Protein AF-A0AAF0UXY0-F1 (afdb_monomer_lite)

Secondary structure (DSSP, 8-state):
---PPPPHHHHHHHHHHHHHHHHHHHHHHHHHHHHHHHHHHHH--TTHHHHHHHHHHHHT--HHHHHHHTSPPPHHHHHHHHHHHTTS----TTS--HHHHHHTHHHHHHHHHHGGGG---

Organism: Solanum verrucosum (NCBI:txid315347)

pLDDT: mean 75.73, std 11.7, range [38.53, 95.31]

Sequence (121 aa):
MEERRLTEEERERRATSLLEYEELIRNEEISWRQKSRSLWLKEGDRNTNFFHKMANAHKSLTNEEKEMLQGGFEESEVLRCLKLFATNKGPGPDGFTMVFFIKCWEILKQDIMLARQTQKV

Structure (mmCIF, N/CA/C/O backbone):
data_AF-A0AAF0UXY0-F1
#
_entry.id   AF-A0AAF0UXY0-F1
#
loop_
_atom_site.group_PDB
_atom_site.id
_atom_site.type_symbol
_atom_site.label_atom_id
_atom_site.label_alt_id
_atom_site.label_comp_id
_atom_site.label_asym_id
_atom_site.label_entity_id
_atom_site.label_seq_id
_atom_site.pdbx_PDB_ins_code
_atom_site.Cartn_x
_atom_site.Cartn_y
_atom_site.Cartn_z
_atom_site.occupancy
_atom_site.B_iso_or_equiv
_atom_site.auth_seq_id
_atom_site.auth_comp_id
_atom_site.auth_asym_id
_atom_site.auth_atom_id
_atom_site.pdbx_PDB_model_num
ATOM 1 N N . MET A 1 1 ? -27.869 30.519 6.415 1.00 45.47 1 MET A N 1
ATOM 2 C CA . MET A 1 1 ? -27.964 29.245 7.153 1.00 45.47 1 MET A CA 1
ATOM 3 C C . MET A 1 1 ? -27.038 29.376 8.345 1.00 45.47 1 MET A C 1
ATOM 5 O O . MET A 1 1 ? -25.861 29.625 8.134 1.00 45.47 1 MET A O 1
ATOM 9 N N . GLU A 1 2 ? -27.581 29.381 9.560 1.00 49.84 2 GLU A N 1
ATOM 10 C CA . GLU A 1 2 ? -26.814 29.563 10.799 1.00 49.84 2 GLU A CA 1
ATOM 11 C C . GLU A 1 2 ? -25.978 28.312 11.097 1.00 49.84 2 GLU A C 1
ATOM 13 O O . GLU A 1 2 ? -26.518 27.213 11.224 1.00 49.84 2 GLU A O 1
ATOM 18 N N . GLU A 1 3 ? -24.660 28.475 11.220 1.00 58.69 3 GLU A N 1
ATOM 19 C CA . GLU A 1 3 ? -23.780 27.455 11.793 1.00 58.69 3 GLU A CA 1
ATOM 20 C C . GLU A 1 3 ? -24.089 27.322 13.287 1.00 58.69 3 GLU A C 1
ATOM 22 O O . GLU A 1 3 ? -23.582 28.064 14.133 1.00 58.69 3 GLU A O 1
ATOM 27 N N . ARG A 1 4 ? -24.963 26.370 13.625 1.00 79.12 4 ARG A N 1
ATOM 28 C CA . ARG A 1 4 ? -25.226 26.011 15.017 1.00 79.12 4 ARG A CA 1
ATOM 29 C C . ARG A 1 4 ? -23.936 25.465 15.634 1.00 79.12 4 ARG A C 1
ATOM 31 O O . ARG A 1 4 ? -23.423 24.436 15.197 1.00 79.12 4 ARG A O 1
ATOM 38 N N . ARG A 1 5 ? -23.425 26.143 16.667 1.00 72.94 5 ARG A N 1
ATOM 39 C CA . ARG A 1 5 ? -22.281 25.662 17.456 1.00 72.94 5 ARG A CA 1
ATOM 40 C C . ARG A 1 5 ? -22.617 24.301 18.071 1.00 72.94 5 ARG A C 1
ATOM 42 O O . ARG A 1 5 ? -23.680 24.142 18.668 1.00 72.94 5 ARG A O 1
ATOM 49 N N . LEU A 1 6 ? -21.706 23.342 17.904 1.00 75.06 6 LEU A N 1
ATOM 50 C CA . LEU A 1 6 ? -21.814 22.002 18.482 1.00 75.06 6 LEU A CA 1
ATOM 51 C C . LEU A 1 6 ? -21.878 22.099 20.007 1.00 75.06 6 LEU A C 1
ATOM 53 O O . LEU A 1 6 ? -21.091 22.824 20.621 1.00 75.06 6 LEU A O 1
ATOM 57 N N . THR A 1 7 ? -22.810 21.361 20.598 1.00 88.38 7 THR A N 1
ATOM 58 C CA . THR A 1 7 ? -22.895 21.187 22.052 1.00 88.38 7 THR A CA 1
ATOM 59 C C . THR A 1 7 ? -21.693 20.393 22.561 1.00 88.38 7 THR A C 1
ATOM 61 O O . THR A 1 7 ? -21.071 19.655 21.797 1.00 88.38 7 THR A O 1
ATOM 64 N N . GLU A 1 8 ? -21.349 20.535 23.843 1.00 85.06 8 GLU A N 1
ATOM 65 C CA . GLU A 1 8 ? -20.183 19.844 24.414 1.00 85.06 8 GLU A CA 1
ATOM 66 C C . GLU A 1 8 ? -20.293 18.322 24.259 1.00 85.06 8 GLU A C 1
ATOM 68 O O . GLU A 1 8 ? -19.358 17.671 23.810 1.00 85.06 8 GLU A O 1
ATOM 73 N N . GLU A 1 9 ? -21.492 17.781 24.463 1.00 88.81 9 GLU A N 1
ATOM 74 C CA . GLU A 1 9 ? -21.780 16.358 24.292 1.00 88.81 9 GLU A CA 1
ATOM 75 C C . GLU A 1 9 ? -21.592 15.885 22.835 1.00 88.81 9 GLU A C 1
ATOM 77 O O . GLU A 1 9 ? -21.071 14.801 22.580 1.00 88.81 9 GLU A O 1
ATOM 82 N N . GLU A 1 10 ? -21.962 16.704 21.843 1.00 88.38 10 GLU A N 1
ATOM 83 C CA . GLU A 1 10 ? -21.715 16.395 20.427 1.00 88.38 10 GLU A CA 1
ATOM 84 C C . GLU A 1 10 ? -20.221 16.455 20.076 1.00 88.38 10 GLU A C 1
ATOM 86 O O . GLU A 1 10 ? -19.759 15.699 19.216 1.00 88.38 10 GLU A O 1
ATOM 91 N N . ARG A 1 11 ? -19.454 17.337 20.731 1.00 85.88 11 ARG A N 1
ATOM 92 C CA . ARG A 1 11 ? -17.997 17.438 20.551 1.00 85.88 11 ARG A CA 1
ATOM 93 C C . ARG A 1 11 ? -17.289 16.243 21.169 1.00 85.88 11 ARG A C 1
ATOM 95 O O . ARG A 1 11 ? -16.421 15.677 20.511 1.00 85.88 11 ARG A O 1
ATOM 102 N N . GLU A 1 12 ? -17.698 15.831 22.365 1.00 91.06 12 GLU A N 1
ATOM 103 C CA . GLU A 1 12 ? -17.187 14.635 23.034 1.00 91.06 12 GLU A CA 1
ATOM 104 C C . GLU A 1 12 ? -17.488 13.379 22.217 1.00 91.06 12 GLU A C 1
ATOM 106 O O . GLU A 1 12 ? -16.563 12.644 21.886 1.00 91.06 12 GLU A O 1
ATOM 111 N N . ARG A 1 13 ? -18.737 13.184 21.767 1.00 90.06 13 ARG A N 1
ATOM 112 C CA . ARG A 1 13 ? -19.096 12.049 20.895 1.00 90.06 13 ARG A CA 1
ATOM 113 C C . ARG A 1 13 ? -18.257 12.023 19.623 1.00 90.06 13 ARG A C 1
ATOM 115 O O . ARG A 1 13 ? -17.752 10.972 19.241 1.00 90.06 13 ARG A O 1
ATOM 122 N N . ARG A 1 14 ? -18.067 13.179 18.978 1.00 88.81 14 ARG A N 1
ATOM 123 C CA . ARG A 1 14 ? -17.218 13.284 17.786 1.00 88.81 14 ARG A CA 1
ATOM 124 C C . ARG A 1 14 ? -15.759 12.951 18.099 1.00 88.81 14 ARG A C 1
ATOM 126 O O . ARG A 1 14 ? -15.127 12.273 17.296 1.00 88.81 14 ARG A O 1
ATOM 133 N N . ALA A 1 15 ? -15.229 13.415 19.228 1.00 90.69 15 ALA A N 1
ATOM 134 C CA . ALA A 1 15 ? -13.866 13.115 19.653 1.00 90.69 15 ALA A CA 1
ATOM 135 C C . ALA A 1 15 ? -13.678 11.613 19.919 1.00 90.69 15 ALA A C 1
ATOM 137 O O . ALA A 1 15 ? -12.713 11.031 19.431 1.00 90.69 15 ALA A O 1
ATOM 138 N N . THR A 1 16 ? -14.626 10.964 20.600 1.00 93.50 16 THR A N 1
ATOM 139 C CA . THR A 1 16 ? -14.605 9.513 20.830 1.00 93.50 16 THR A CA 1
ATOM 140 C C . THR A 1 16 ? -14.668 8.736 19.519 1.00 93.50 16 THR A C 1
ATOM 142 O O . THR A 1 16 ? -13.824 7.876 19.288 1.00 93.50 16 THR A O 1
ATOM 145 N N . SER A 1 17 ? -15.591 9.081 18.614 1.00 91.62 17 SER A N 1
ATOM 146 C CA . SER A 1 17 ? -15.688 8.415 17.309 1.00 91.62 17 SER A CA 1
ATOM 147 C C . SER A 1 17 ? -14.430 8.589 16.456 1.00 91.62 17 SER A C 1
ATOM 149 O O . SER A 1 17 ? -14.076 7.686 15.703 1.00 91.62 17 SER A O 1
ATOM 151 N N . LEU A 1 18 ? -13.741 9.731 16.557 1.00 91.75 18 LEU A N 1
ATOM 152 C CA . LEU A 1 18 ? -12.465 9.941 15.870 1.00 91.75 18 LEU A CA 1
ATOM 153 C C . LEU A 1 18 ? -11.359 9.044 16.439 1.00 91.75 18 LEU A C 1
ATOM 155 O O . LEU A 1 18 ? -10.625 8.442 15.663 1.00 91.75 18 LEU A O 1
ATOM 159 N N . LEU A 1 19 ? -11.271 8.909 17.765 1.00 92.88 19 LEU A N 1
ATOM 160 C CA . LEU A 1 19 ? -10.291 8.030 18.412 1.00 92.88 19 LEU A CA 1
ATOM 161 C C . LEU A 1 19 ? -10.533 6.555 18.071 1.00 92.88 19 LEU A C 1
ATOM 163 O O . LEU A 1 19 ? -9.594 5.847 17.717 1.00 92.88 19 LEU A O 1
ATOM 167 N N . GLU A 1 20 ? -11.790 6.107 18.109 1.00 95.31 20 GLU A N 1
ATOM 168 C CA . GLU A 1 20 ? -12.167 4.751 17.689 1.00 95.31 20 GLU A CA 1
ATOM 169 C C . GLU A 1 20 ? -11.817 4.507 16.216 1.00 95.31 20 GLU A C 1
ATOM 171 O O . GLU A 1 20 ? -11.287 3.457 15.859 1.00 95.31 20 GLU A O 1
ATOM 176 N N . TYR A 1 21 ? -12.068 5.491 15.349 1.00 86.88 21 TYR A N 1
ATOM 177 C CA . TYR A 1 21 ? -11.722 5.406 13.934 1.00 86.88 21 TYR A CA 1
ATOM 178 C C . TYR A 1 21 ? -10.206 5.298 13.708 1.00 86.88 21 TYR A C 1
ATOM 180 O O . TYR A 1 21 ? -9.757 4.455 12.929 1.00 86.88 21 TYR A O 1
ATOM 188 N N . GLU A 1 22 ? -9.404 6.099 14.411 1.00 87.25 22 GLU A N 1
ATOM 189 C CA . GLU A 1 22 ? -7.940 6.015 14.353 1.00 87.25 22 GLU A CA 1
ATOM 190 C C . GLU A 1 22 ? -7.416 4.663 14.858 1.00 87.25 22 GLU A C 1
ATOM 192 O O . GLU A 1 22 ? -6.490 4.093 14.270 1.00 87.25 22 GLU A O 1
ATOM 197 N N . GLU A 1 23 ? -8.014 4.117 15.919 1.00 90.50 23 GLU A N 1
ATOM 198 C CA . GLU A 1 23 ? -7.671 2.793 16.435 1.00 90.50 23 GLU A CA 1
ATOM 199 C C . GLU A 1 23 ? -8.012 1.686 15.427 1.00 90.50 23 GLU A C 1
ATOM 201 O O . GLU A 1 23 ? -7.192 0.798 15.181 1.00 90.50 23 GLU A O 1
ATOM 206 N N . LEU A 1 24 ? -9.183 1.759 14.787 1.00 87.88 24 LEU A N 1
ATOM 207 C CA . LEU A 1 24 ? -9.598 0.812 13.751 1.00 87.88 24 LEU A CA 1
ATOM 208 C C . LEU A 1 24 ? -8.644 0.825 12.555 1.00 87.88 24 LEU A C 1
ATOM 210 O O . LEU A 1 24 ? -8.214 -0.245 12.120 1.00 87.88 24 LEU A O 1
ATOM 214 N N . ILE A 1 25 ? -8.255 2.010 12.073 1.00 83.31 25 ILE A N 1
ATOM 215 C CA . ILE A 1 25 ? -7.264 2.145 10.996 1.00 83.31 25 ILE A CA 1
ATOM 216 C C . ILE A 1 25 ? -5.936 1.510 11.406 1.00 83.31 25 ILE A C 1
ATOM 218 O O . ILE A 1 25 ? -5.350 0.745 10.639 1.00 83.31 25 ILE A O 1
ATOM 222 N N . ARG A 1 26 ? -5.458 1.790 12.622 1.00 76.50 26 ARG A N 1
ATOM 223 C CA . ARG A 1 26 ? -4.192 1.244 13.128 1.00 76.50 26 ARG A CA 1
ATOM 224 C C . ARG A 1 26 ? -4.237 -0.282 13.226 1.00 76.50 26 ARG A C 1
ATOM 226 O O . ARG A 1 26 ? -3.292 -0.959 12.821 1.00 76.50 26 ARG A O 1
ATOM 233 N N . ASN A 1 27 ? -5.333 -0.833 13.736 1.00 79.31 27 ASN A N 1
ATOM 234 C CA . ASN A 1 27 ? -5.534 -2.276 13.848 1.00 79.31 27 ASN A CA 1
ATOM 235 C C . ASN A 1 27 ? -5.630 -2.944 12.472 1.00 79.31 27 ASN A C 1
ATOM 237 O O . ASN A 1 27 ? -5.066 -4.023 12.263 1.00 79.31 27 ASN A O 1
ATOM 241 N N . GLU A 1 28 ? -6.288 -2.292 11.516 1.00 80.69 28 GLU A N 1
ATOM 242 C CA . GLU A 1 28 ? -6.324 -2.733 10.128 1.00 80.69 28 GLU A CA 1
ATOM 243 C C . GLU A 1 28 ? -4.915 -2.738 9.515 1.00 80.69 28 GLU A C 1
ATOM 245 O O . GLU A 1 28 ? -4.497 -3.758 8.961 1.00 80.69 28 GLU A O 1
ATOM 250 N N . GLU A 1 29 ? -4.136 -1.671 9.691 1.00 77.19 29 GLU A N 1
ATOM 251 C CA . GLU A 1 29 ? -2.751 -1.590 9.221 1.00 77.19 29 GLU A CA 1
ATOM 252 C C . GLU A 1 29 ? -1.875 -2.717 9.804 1.00 77.19 29 GLU A C 1
ATOM 254 O O . GLU A 1 29 ? -1.151 -3.400 9.071 1.00 77.19 29 GLU A O 1
ATOM 259 N N . ILE A 1 30 ? -1.972 -2.967 11.116 1.00 76.31 30 ILE A N 1
ATOM 260 C CA . ILE A 1 30 ? -1.253 -4.053 11.800 1.00 76.31 30 ILE A CA 1
ATOM 261 C C . ILE A 1 30 ? -1.670 -5.418 11.239 1.00 76.31 30 ILE A C 1
ATOM 263 O O . ILE A 1 30 ? -0.810 -6.257 10.948 1.00 76.31 30 ILE A O 1
ATOM 267 N N . SER A 1 31 ? -2.972 -5.642 11.040 1.00 78.88 31 SER A N 1
ATOM 268 C CA . SER A 1 31 ? -3.490 -6.879 10.447 1.00 78.88 31 SER A CA 1
ATOM 269 C C . SER A 1 31 ? -2.923 -7.098 9.046 1.00 78.88 31 SER A C 1
ATOM 271 O O . SER A 1 31 ? -2.469 -8.199 8.714 1.00 78.88 31 SER A O 1
ATOM 273 N N . TRP A 1 32 ? -2.896 -6.044 8.229 1.00 72.56 32 TRP A N 1
ATOM 274 C CA . TRP A 1 32 ? -2.338 -6.097 6.885 1.00 72.56 32 TRP A CA 1
ATOM 275 C C . TRP A 1 32 ? -0.843 -6.395 6.898 1.00 72.56 32 TRP A C 1
ATOM 277 O O . TRP A 1 32 ? -0.432 -7.264 6.135 1.00 72.56 32 TRP A O 1
ATOM 287 N N . ARG A 1 33 ? -0.053 -5.794 7.800 1.00 71.19 33 ARG A N 1
ATOM 288 C CA . ARG A 1 33 ? 1.382 -6.098 7.992 1.00 71.19 33 ARG A CA 1
ATOM 289 C C . ARG A 1 33 ? 1.633 -7.564 8.356 1.00 71.19 33 ARG A C 1
ATOM 291 O O . ARG A 1 33 ? 2.527 -8.200 7.800 1.00 71.19 33 ARG A O 1
ATOM 298 N N . GLN A 1 34 ? 0.837 -8.124 9.264 1.00 72.12 34 GLN A N 1
ATOM 299 C CA . GLN A 1 34 ? 0.969 -9.524 9.683 1.00 72.12 34 GLN A CA 1
ATOM 300 C C . GLN A 1 34 ? 0.609 -10.502 8.554 1.00 72.12 34 GLN A C 1
ATOM 302 O O . GLN A 1 34 ? 1.359 -11.448 8.297 1.00 72.12 34 GLN A O 1
ATOM 307 N N . LYS A 1 35 ? -0.502 -10.257 7.845 1.00 74.94 35 LYS A N 1
ATOM 308 C CA . LYS A 1 35 ? -0.940 -11.063 6.688 1.00 74.94 35 LYS A CA 1
ATOM 309 C C . LYS A 1 35 ? 0.081 -11.020 5.550 1.00 74.94 35 LYS A C 1
ATOM 311 O O . LYS A 1 35 ? 0.436 -12.060 5.008 1.00 74.94 35 LYS A O 1
ATOM 316 N N . SER A 1 36 ? 0.570 -9.821 5.247 1.00 70.81 36 SER A N 1
ATOM 317 C CA . SER A 1 36 ? 1.665 -9.515 4.320 1.00 70.81 36 SER A CA 1
ATOM 318 C C . SER A 1 36 ? 2.905 -10.379 4.617 1.00 70.81 36 SER A C 1
ATOM 320 O O . SER A 1 36 ? 3.292 -11.238 3.820 1.00 70.81 36 SER A O 1
ATOM 322 N N . ARG A 1 37 ? 3.445 -10.296 5.838 1.00 68.69 37 ARG A N 1
ATOM 323 C CA . ARG A 1 37 ? 4.614 -11.086 6.258 1.00 68.69 37 ARG A CA 1
ATOM 324 C C . ARG A 1 37 ? 4.384 -12.601 6.215 1.00 68.69 37 ARG A C 1
ATOM 326 O O . ARG A 1 37 ? 5.274 -13.346 5.807 1.00 68.69 37 ARG A O 1
ATOM 333 N N . SER A 1 38 ? 3.204 -13.068 6.625 1.00 74.69 38 SER A N 1
ATOM 334 C CA . SER A 1 38 ? 2.836 -14.491 6.568 1.00 74.69 38 SER A CA 1
ATOM 335 C C . SER A 1 38 ? 2.786 -15.010 5.129 1.00 74.69 38 SER A C 1
ATOM 337 O O . SER A 1 38 ? 3.282 -16.104 4.848 1.00 74.69 38 SER A O 1
ATOM 339 N N . LEU A 1 39 ? 2.248 -14.207 4.208 1.00 69.06 39 LEU A N 1
ATOM 340 C CA . LEU A 1 39 ? 2.208 -14.533 2.790 1.00 69.06 39 LEU A CA 1
ATOM 341 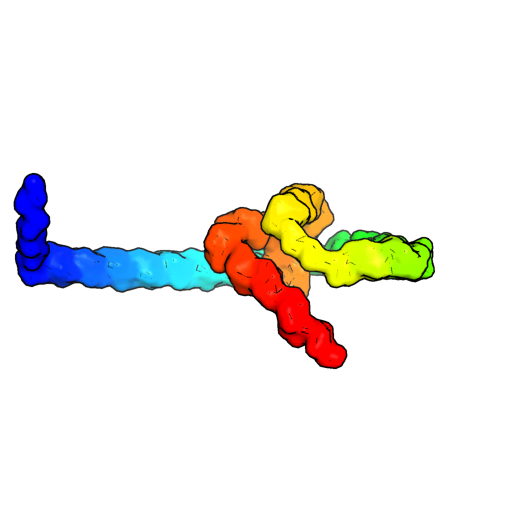C C . LEU A 1 39 ? 3.622 -14.642 2.205 1.00 69.06 39 LEU A C 1
ATOM 343 O O . LEU A 1 39 ? 3.895 -15.594 1.481 1.00 69.06 39 LEU A O 1
ATOM 347 N N . TRP A 1 40 ? 4.543 -13.749 2.574 1.00 67.50 40 TRP A N 1
ATOM 348 C CA . TRP A 1 40 ? 5.936 -13.827 2.120 1.00 67.50 40 TRP A CA 1
ATOM 349 C C . TRP A 1 40 ? 6.670 -15.068 2.590 1.00 67.50 40 TRP A C 1
ATOM 351 O O . TRP A 1 40 ? 7.288 -15.750 1.777 1.00 67.50 40 TRP A O 1
ATOM 361 N N . LEU A 1 41 ? 6.545 -15.417 3.870 1.00 69.44 41 LEU A N 1
ATOM 362 C CA . LEU A 1 41 ? 7.151 -16.640 4.398 1.00 69.44 41 LEU A CA 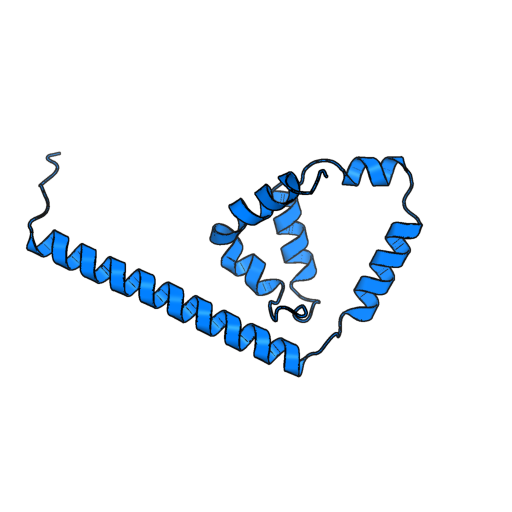1
ATOM 363 C C . LEU A 1 41 ? 6.639 -17.896 3.675 1.00 69.44 41 LEU A C 1
ATOM 365 O O . LEU A 1 41 ? 7.381 -18.863 3.526 1.00 69.44 41 LEU A O 1
ATOM 369 N N . LYS A 1 42 ? 5.379 -17.881 3.218 1.00 71.31 42 LYS A N 1
ATOM 370 C CA . LYS A 1 42 ? 4.757 -18.991 2.488 1.00 71.31 42 LYS A CA 1
ATOM 371 C C . LYS A 1 42 ? 5.140 -19.027 1.008 1.00 71.31 42 LYS A C 1
ATOM 373 O O . LYS A 1 42 ? 5.296 -20.111 0.448 1.00 71.31 42 LYS A O 1
ATOM 378 N N . GLU A 1 43 ? 5.209 -17.874 0.350 1.00 69.19 43 GLU A N 1
ATOM 379 C CA . GLU A 1 43 ? 5.446 -17.809 -1.094 1.00 69.19 43 GLU A CA 1
ATOM 380 C C . GLU A 1 43 ? 6.928 -17.757 -1.463 1.00 69.19 43 GLU A C 1
ATOM 382 O O . GLU A 1 43 ? 7.281 -18.263 -2.527 1.00 69.19 43 GLU A O 1
ATOM 387 N N . GLY A 1 44 ? 7.786 -17.228 -0.588 1.00 65.75 44 GLY A N 1
ATOM 388 C CA . GLY A 1 44 ? 9.210 -17.031 -0.850 1.00 65.75 44 GLY A CA 1
ATOM 389 C C . GLY A 1 44 ? 9.477 -16.116 -2.051 1.00 65.75 44 GLY A C 1
ATOM 390 O O . GLY A 1 44 ? 8.574 -15.476 -2.594 1.00 65.75 44 GLY A O 1
ATOM 391 N N . ASP A 1 45 ? 10.733 -16.061 -2.505 1.00 61.72 45 ASP A N 1
ATOM 392 C CA . ASP A 1 45 ? 11.093 -15.316 -3.716 1.00 61.72 45 ASP A CA 1
ATOM 393 C C . ASP A 1 45 ? 10.750 -16.111 -4.990 1.00 61.72 45 ASP A C 1
ATOM 395 O O . ASP A 1 45 ? 11.606 -16.693 -5.659 1.00 61.72 45 ASP A O 1
ATOM 399 N N . ARG A 1 46 ? 9.465 -16.113 -5.360 1.00 61.34 46 ARG A N 1
ATOM 400 C CA . ARG A 1 46 ? 9.008 -16.571 -6.688 1.00 61.34 46 ARG A CA 1
ATOM 401 C C . ARG A 1 46 ? 9.415 -15.617 -7.822 1.00 61.34 46 ARG A C 1
ATOM 403 O O . ARG A 1 46 ? 9.119 -15.899 -8.981 1.00 61.34 46 ARG A O 1
ATOM 410 N N . ASN A 1 47 ? 10.067 -14.492 -7.518 1.00 59.34 47 ASN A N 1
ATOM 411 C CA . ASN A 1 47 ? 10.267 -13.369 -8.429 1.00 59.34 47 ASN A CA 1
ATOM 412 C C . ASN A 1 47 ? 11.710 -13.240 -8.958 1.00 59.34 47 ASN A C 1
ATOM 414 O O . ASN A 1 47 ? 12.000 -12.310 -9.716 1.00 59.34 47 ASN A O 1
ATOM 418 N N . THR A 1 48 ? 12.604 -14.184 -8.641 1.00 62.66 48 THR A N 1
ATOM 419 C CA . THR A 1 48 ? 13.987 -14.226 -9.163 1.00 62.66 48 THR A CA 1
ATOM 420 C C . THR A 1 48 ? 14.044 -14.008 -10.677 1.00 62.66 48 THR A C 1
ATOM 422 O O . THR A 1 48 ? 14.794 -13.161 -11.155 1.00 62.66 48 THR A O 1
ATOM 425 N N . ASN A 1 49 ? 13.186 -14.676 -11.456 1.00 63.53 49 ASN A N 1
ATOM 426 C CA . ASN A 1 49 ? 13.166 -14.552 -12.919 1.00 63.53 49 ASN A CA 1
ATOM 427 C C . ASN A 1 49 ? 12.864 -13.117 -13.405 1.00 63.53 49 ASN A C 1
ATOM 429 O O . ASN A 1 49 ? 13.475 -12.646 -14.364 1.00 63.53 49 ASN A O 1
ATOM 433 N N . PHE A 1 50 ? 11.972 -12.389 -12.726 1.00 65.12 50 PHE A N 1
ATOM 434 C CA . PHE A 1 50 ? 11.674 -10.988 -13.038 1.00 65.12 50 PHE A CA 1
ATOM 435 C C . PHE A 1 50 ? 12.882 -10.089 -12.764 1.00 65.12 50 PHE A C 1
ATOM 437 O O . PHE A 1 50 ? 13.265 -9.305 -13.631 1.00 65.12 50 PHE A O 1
ATOM 444 N N . PHE A 1 51 ? 13.511 -10.221 -11.592 1.00 65.31 51 PHE A N 1
ATOM 445 C CA . PHE A 1 51 ? 14.682 -9.415 -11.242 1.00 65.31 51 PHE A CA 1
ATOM 446 C C . PHE A 1 51 ? 15.881 -9.738 -12.137 1.00 65.31 51 PHE A C 1
ATOM 448 O O . PHE A 1 51 ? 16.581 -8.824 -12.567 1.00 65.31 51 PHE A O 1
ATOM 455 N N . HIS A 1 52 ? 16.066 -11.006 -12.511 1.00 70.75 52 HIS A N 1
ATOM 456 C CA . HIS A 1 52 ? 17.067 -11.407 -13.496 1.00 70.75 52 HIS A CA 1
ATOM 457 C C . HIS A 1 52 ? 16.798 -10.787 -14.875 1.00 70.75 52 HIS A C 1
ATOM 459 O O . HIS A 1 52 ? 17.717 -10.248 -15.490 1.00 70.75 52 HIS A O 1
ATOM 465 N N . LYS A 1 53 ? 15.546 -10.793 -15.354 1.00 72.88 53 LYS A N 1
ATOM 466 C CA . LYS A 1 53 ? 15.166 -10.144 -16.622 1.00 72.88 53 LYS A CA 1
ATOM 467 C C . LYS A 1 53 ? 15.365 -8.632 -16.582 1.00 72.88 53 LYS A C 1
ATOM 469 O O . LYS A 1 53 ? 15.922 -8.075 -17.521 1.00 72.88 53 LYS A O 1
ATOM 474 N N . MET A 1 54 ? 14.964 -7.981 -15.494 1.00 73.31 54 MET A N 1
ATOM 475 C CA . MET A 1 54 ? 15.103 -6.536 -15.319 1.00 73.31 54 MET A CA 1
ATOM 476 C C . MET A 1 54 ? 16.575 -6.112 -15.232 1.00 73.31 54 MET A C 1
ATOM 478 O O . MET A 1 54 ? 16.979 -5.167 -15.904 1.00 73.31 54 MET A O 1
ATOM 482 N N . ALA A 1 55 ? 17.405 -6.851 -14.488 1.00 73.00 55 ALA A N 1
ATOM 483 C CA . ALA A 1 55 ? 18.847 -6.613 -14.423 1.00 73.00 55 ALA A CA 1
ATOM 484 C C . ALA A 1 55 ? 19.536 -6.809 -15.784 1.00 73.00 55 ALA A C 1
ATOM 486 O O . ALA A 1 55 ? 20.462 -6.070 -16.112 1.00 73.00 55 ALA A O 1
ATOM 487 N N . ASN A 1 56 ? 19.086 -7.776 -16.590 1.00 77.12 56 ASN A N 1
ATOM 488 C CA . ASN A 1 56 ? 19.603 -7.980 -17.944 1.00 77.12 56 ASN A CA 1
ATOM 489 C C . ASN A 1 56 ? 19.150 -6.876 -18.911 1.00 77.12 56 ASN A C 1
ATOM 491 O O . ASN A 1 56 ? 19.976 -6.382 -19.670 1.00 77.12 56 ASN A O 1
ATOM 495 N N . ALA A 1 57 ? 17.891 -6.435 -18.837 1.00 76.25 57 ALA A N 1
ATOM 496 C CA . ALA A 1 57 ? 17.385 -5.314 -19.630 1.00 76.25 57 ALA A CA 1
ATOM 497 C C . ALA A 1 57 ? 18.127 -4.008 -19.306 1.00 76.25 57 ALA A C 1
ATOM 499 O O . ALA A 1 57 ? 18.507 -3.272 -20.208 1.00 76.25 57 ALA A O 1
ATOM 500 N N . HIS A 1 58 ? 18.425 -3.755 -18.029 1.00 72.19 58 HIS A N 1
ATOM 501 C CA . HIS A 1 58 ? 19.173 -2.568 -17.611 1.00 72.19 58 HIS A CA 1
ATOM 502 C C . HIS A 1 58 ? 20.605 -2.525 -18.180 1.00 72.19 58 HIS A C 1
ATOM 504 O O . HIS A 1 58 ? 21.142 -1.450 -18.441 1.00 72.19 58 HIS A O 1
ATOM 510 N N . LYS A 1 59 ? 21.226 -3.691 -18.419 1.00 76.25 59 LYS A N 1
ATOM 511 C CA . LYS A 1 59 ? 22.553 -3.788 -19.052 1.00 76.25 59 LYS A CA 1
ATOM 512 C C . LYS A 1 59 ? 22.536 -3.439 -20.542 1.00 76.25 59 LYS A C 1
ATOM 514 O O . LYS A 1 59 ? 23.584 -3.074 -21.064 1.00 76.25 59 LYS A O 1
ATOM 519 N N . SER A 1 60 ? 21.388 -3.551 -21.209 1.00 80.81 60 SER A N 1
ATOM 520 C CA . SER A 1 60 ? 21.239 -3.274 -22.643 1.00 80.81 60 SER A CA 1
ATOM 521 C C . SER A 1 60 ? 20.683 -1.884 -22.962 1.00 80.81 60 SER A C 1
ATOM 523 O O . SER A 1 60 ? 20.536 -1.577 -24.139 1.00 80.81 60 SER A O 1
ATOM 525 N N . LEU A 1 61 ? 20.374 -1.056 -21.955 1.00 82.94 61 LEU A N 1
ATOM 526 C CA . LEU A 1 61 ? 19.841 0.291 -22.181 1.00 82.94 61 LEU A CA 1
ATOM 527 C C . LEU A 1 61 ? 20.899 1.228 -22.775 1.00 82.94 61 LEU A C 1
ATOM 529 O O . LEU A 1 61 ? 22.039 1.288 -22.289 1.00 82.94 61 LEU A O 1
ATOM 533 N N . THR A 1 62 ? 20.490 2.005 -23.774 1.00 86.75 62 THR A N 1
ATOM 534 C CA . THR A 1 62 ? 21.283 3.099 -24.341 1.00 86.75 62 THR A CA 1
ATOM 535 C C . THR A 1 62 ? 21.428 4.249 -23.339 1.00 86.75 62 THR A C 1
ATOM 537 O O . THR A 1 62 ? 20.756 4.302 -22.306 1.00 86.75 62 THR A O 1
ATOM 540 N N . ASN A 1 63 ? 22.337 5.187 -23.612 1.00 83.38 63 ASN A N 1
ATOM 541 C CA . ASN A 1 63 ? 22.511 6.357 -22.746 1.00 83.38 63 ASN A CA 1
ATOM 542 C C . ASN A 1 63 ? 21.284 7.283 -22.774 1.00 83.38 63 ASN A C 1
ATOM 544 O O . ASN A 1 63 ? 20.894 7.782 -21.725 1.00 83.38 63 ASN A O 1
ATOM 548 N N . GLU A 1 64 ? 20.630 7.430 -23.927 1.00 83.81 64 GLU A N 1
ATOM 549 C CA . GLU A 1 64 ? 19.390 8.206 -24.066 1.00 83.81 64 GLU A CA 1
ATOM 550 C C . GLU A 1 64 ? 18.238 7.568 -23.277 1.00 83.81 64 GLU A C 1
ATOM 552 O O . GLU A 1 64 ? 17.528 8.255 -22.548 1.00 83.81 64 GLU A O 1
ATOM 557 N N . GLU A 1 65 ? 18.090 6.239 -23.323 1.00 81.12 65 GLU A N 1
ATOM 558 C CA . GLU A 1 65 ? 17.086 5.529 -22.517 1.00 81.12 65 GLU A CA 1
ATOM 559 C C . GLU A 1 65 ? 17.353 5.685 -21.014 1.00 81.12 65 GLU A C 1
ATOM 561 O O . GLU A 1 65 ? 16.423 5.865 -20.226 1.00 81.12 65 GLU A O 1
ATOM 566 N N . LYS A 1 66 ? 18.626 5.665 -20.600 1.00 80.62 66 LYS A N 1
ATOM 567 C CA . LYS A 1 66 ? 19.009 5.926 -19.205 1.00 80.62 66 LYS A CA 1
ATOM 568 C C . LYS A 1 66 ? 18.681 7.355 -18.782 1.00 80.62 66 LYS A C 1
ATOM 570 O O . LYS A 1 66 ? 18.240 7.540 -17.652 1.00 80.62 66 LYS A O 1
ATOM 575 N N . GLU A 1 67 ? 18.871 8.346 -19.650 1.00 81.62 67 GLU A N 1
ATOM 576 C CA . GLU A 1 67 ? 18.495 9.739 -19.377 1.00 81.62 67 GLU A CA 1
ATOM 577 C C . GLU A 1 67 ? 16.975 9.920 -19.299 1.00 81.62 67 GLU A C 1
ATOM 579 O O . GLU A 1 67 ? 16.487 10.594 -18.393 1.00 81.62 67 GLU A O 1
ATOM 584 N N . MET A 1 68 ? 16.202 9.253 -20.160 1.00 77.94 68 MET A N 1
ATOM 585 C CA . MET A 1 68 ? 14.736 9.281 -20.081 1.00 77.94 68 MET A CA 1
ATOM 586 C C . MET A 1 68 ? 14.219 8.710 -18.755 1.00 77.94 68 MET A C 1
ATOM 588 O O . MET A 1 68 ? 13.292 9.260 -18.161 1.00 77.94 68 MET A O 1
ATOM 592 N N . LEU A 1 69 ? 14.861 7.660 -18.234 1.00 75.31 69 LEU A N 1
ATOM 593 C CA . LEU A 1 69 ? 14.540 7.089 -16.921 1.00 75.31 69 LEU A CA 1
ATOM 594 C C . LEU A 1 69 ? 14.909 8.025 -15.749 1.00 75.31 69 LEU A C 1
ATOM 596 O O . LEU A 1 69 ? 14.396 7.859 -14.639 1.00 75.31 69 LEU A O 1
ATOM 600 N N . GLN A 1 70 ? 15.756 9.039 -15.972 1.00 72.81 70 GLN A N 1
ATOM 601 C CA . GLN A 1 70 ? 16.114 10.048 -14.965 1.00 72.81 70 GLN A CA 1
ATOM 602 C C . GLN A 1 70 ? 15.082 11.181 -14.812 1.00 72.81 70 GLN A C 1
ATOM 604 O O . GLN A 1 70 ? 15.152 11.910 -13.817 1.00 72.81 70 GLN A O 1
ATOM 609 N N . GLY A 1 71 ? 14.086 11.289 -15.699 1.00 72.56 71 GLY A N 1
ATOM 610 C CA . GLY A 1 71 ? 12.963 12.230 -15.567 1.00 72.56 71 GLY A CA 1
ATOM 611 C C . GLY A 1 71 ? 11.971 11.825 -14.472 1.00 72.56 71 GLY A C 1
ATOM 612 O O . GLY A 1 71 ? 11.839 10.641 -14.191 1.00 72.56 71 GLY A O 1
ATOM 613 N N . GLY A 1 72 ? 11.302 12.787 -13.823 1.00 73.06 72 GLY A N 1
ATOM 614 C CA . GLY A 1 72 ? 10.349 12.527 -12.731 1.00 73.06 72 GLY A CA 1
ATOM 615 C C . GLY A 1 72 ? 9.200 11.597 -13.137 1.00 73.06 72 GLY A C 1
ATOM 616 O O . GLY A 1 72 ? 8.817 11.565 -14.300 1.00 73.06 72 GLY A O 1
ATOM 617 N N . PHE A 1 73 ? 8.662 10.839 -12.180 1.00 79.38 73 PHE A N 1
ATOM 618 C CA . PHE A 1 73 ? 7.518 9.964 -12.442 1.00 79.38 73 PHE A CA 1
ATOM 619 C C . PHE A 1 73 ? 6.212 10.749 -12.360 1.00 79.38 73 PHE A C 1
ATOM 621 O O . PHE A 1 73 ? 6.051 11.595 -11.478 1.00 79.38 73 PHE A O 1
ATOM 628 N N . GLU A 1 74 ? 5.260 10.421 -13.227 1.00 86.62 74 GLU A N 1
ATOM 629 C CA . GLU A 1 74 ? 3.879 10.877 -13.084 1.00 86.62 74 GLU A CA 1
ATOM 630 C C . GLU A 1 74 ? 3.069 9.911 -12.215 1.00 86.62 74 GLU A C 1
ATOM 632 O O . GLU A 1 74 ? 3.262 8.695 -12.261 1.00 86.62 74 GLU A O 1
ATOM 637 N N . GLU A 1 75 ? 2.088 10.428 -11.470 1.00 87.12 75 GLU A N 1
ATOM 638 C CA . GLU A 1 75 ? 1.198 9.594 -10.646 1.00 87.12 75 GLU A CA 1
ATOM 639 C C . GLU A 1 75 ? 0.525 8.489 -11.486 1.00 87.12 75 GLU A C 1
ATOM 641 O O . GLU A 1 75 ? 0.434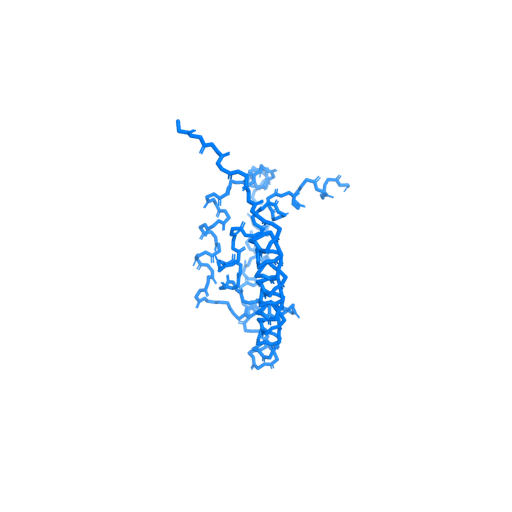 7.327 -11.079 1.00 87.12 75 GLU A O 1
ATOM 646 N N . SER A 1 76 ? 0.111 8.849 -12.706 1.00 86.62 76 SER A N 1
ATOM 647 C CA . SER A 1 76 ? -0.531 7.951 -13.668 1.00 86.62 76 SER A CA 1
ATOM 648 C C . SER A 1 76 ? 0.381 6.790 -14.090 1.00 86.62 76 SER A C 1
ATOM 650 O O . SER A 1 76 ? -0.077 5.657 -14.267 1.00 86.62 76 SER A O 1
ATOM 652 N N . GLU A 1 77 ? 1.681 7.058 -14.211 1.00 86.44 77 GLU A N 1
ATOM 653 C CA . GLU A 1 77 ? 2.702 6.092 -14.586 1.00 86.44 77 GLU A CA 1
ATOM 654 C C . GLU A 1 77 ? 2.928 5.086 -13.462 1.00 86.44 77 GLU A C 1
ATOM 656 O O . GLU A 1 77 ? 2.875 3.875 -13.698 1.00 86.44 77 GLU A O 1
ATOM 661 N N . VAL A 1 78 ? 3.086 5.577 -12.230 1.00 86.50 78 VAL A N 1
ATOM 662 C CA . VAL A 1 78 ? 3.284 4.726 -11.053 1.00 86.50 78 VAL A CA 1
ATOM 663 C C . VAL A 1 78 ? 2.070 3.825 -10.837 1.00 86.50 78 VAL A C 1
ATOM 665 O O . VAL A 1 78 ? 2.218 2.611 -10.675 1.00 86.50 78 VAL A O 1
ATOM 668 N N . LEU A 1 79 ? 0.858 4.378 -10.923 1.00 86.69 79 LEU A N 1
ATOM 669 C CA . LEU A 1 79 ? -0.369 3.608 -10.736 1.00 86.69 79 LEU A CA 1
ATOM 670 C C . LEU A 1 79 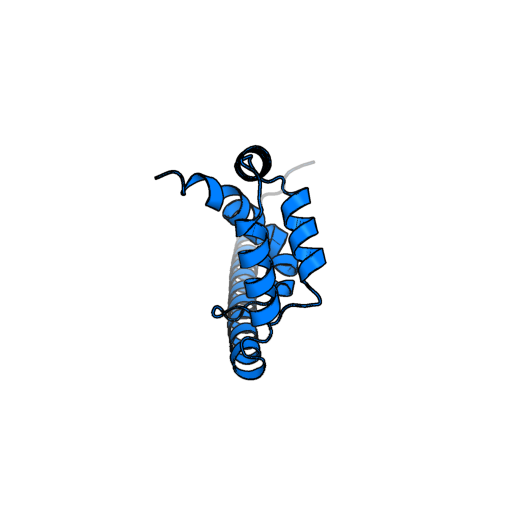? -0.556 2.538 -11.824 1.00 86.69 79 LEU A C 1
ATOM 672 O O . LEU A 1 79 ? -0.996 1.420 -11.534 1.00 86.69 79 LEU A O 1
ATOM 676 N N . ARG A 1 80 ? -0.208 2.850 -13.077 1.00 85.56 80 ARG A N 1
ATOM 677 C CA . ARG A 1 80 ? -0.226 1.886 -14.186 1.00 85.56 80 ARG A CA 1
ATOM 678 C C . ARG A 1 80 ? 0.766 0.750 -13.945 1.00 85.56 80 ARG A C 1
ATOM 680 O O . ARG A 1 80 ? 0.391 -0.412 -14.103 1.00 85.56 80 ARG A O 1
ATOM 687 N N . CYS A 1 81 ? 1.984 1.063 -13.511 1.00 83.25 81 CYS A N 1
ATOM 688 C CA . CYS A 1 81 ? 2.990 0.067 -13.151 1.00 83.25 81 CYS A CA 1
ATOM 689 C C . CYS A 1 81 ? 2.506 -0.838 -12.011 1.00 83.25 81 CYS A C 1
ATOM 691 O O . CYS A 1 81 ? 2.549 -2.062 -12.143 1.00 83.25 81 CYS A O 1
ATOM 693 N N . LEU A 1 82 ? 1.969 -0.266 -10.929 1.00 83.56 82 LEU A N 1
ATOM 694 C CA . LEU A 1 82 ? 1.425 -1.036 -9.806 1.00 83.56 82 LEU A CA 1
ATOM 695 C C . LEU A 1 82 ? 0.356 -2.033 -10.267 1.00 83.56 82 LEU A C 1
ATOM 697 O O . LEU A 1 82 ? 0.445 -3.219 -9.950 1.00 83.56 82 LEU A O 1
ATOM 701 N N . LYS A 1 83 ? -0.612 -1.582 -11.074 1.0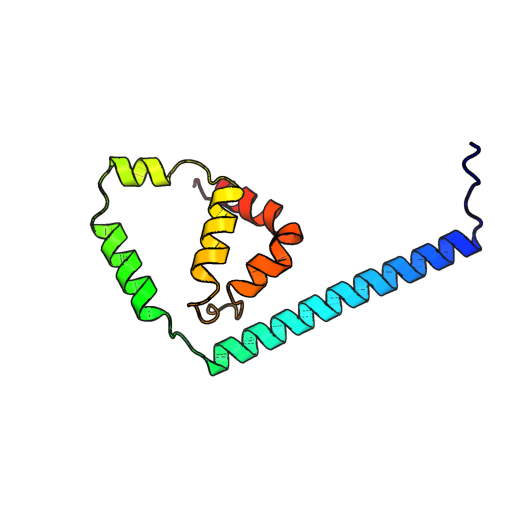0 82.38 83 LYS A N 1
ATOM 702 C CA . LYS A 1 83 ? -1.687 -2.434 -11.608 1.00 82.38 83 LYS A CA 1
ATOM 703 C C . LYS A 1 83 ? -1.167 -3.532 -12.536 1.00 82.38 83 LYS A C 1
ATOM 705 O O . LYS A 1 83 ? -1.630 -4.665 -12.440 1.00 82.38 83 LYS A O 1
ATOM 710 N N . LEU A 1 84 ? -0.196 -3.219 -13.395 1.00 80.38 84 LEU A N 1
ATOM 711 C CA . LEU A 1 84 ? 0.403 -4.182 -14.324 1.00 80.38 84 LEU A CA 1
ATOM 712 C C . LEU A 1 84 ? 1.141 -5.312 -13.589 1.00 80.38 84 LEU A C 1
ATOM 714 O O . LEU A 1 84 ? 1.124 -6.458 -14.032 1.00 80.38 84 LEU A O 1
ATOM 718 N N . PHE A 1 85 ? 1.770 -5.002 -12.454 1.00 70.62 85 PHE A N 1
ATOM 719 C CA . PHE A 1 85 ? 2.544 -5.966 -11.671 1.00 70.62 85 PHE A CA 1
ATOM 720 C C . PHE A 1 85 ? 1.763 -6.627 -10.525 1.00 70.62 85 PHE A C 1
ATOM 722 O O . PHE A 1 85 ? 2.292 -7.540 -9.889 1.00 70.62 85 PHE A O 1
ATOM 729 N N . ALA A 1 86 ? 0.516 -6.212 -10.280 1.00 69.12 86 ALA A N 1
ATOM 730 C CA . ALA A 1 86 ? -0.335 -6.688 -9.187 1.00 69.12 86 ALA A CA 1
ATOM 731 C C . ALA A 1 86 ? -0.606 -8.197 -9.208 1.00 69.12 86 ALA A C 1
ATOM 733 O O . ALA A 1 86 ? -0.757 -8.815 -8.159 1.00 69.12 86 ALA A O 1
ATOM 734 N N . THR A 1 87 ? -0.698 -8.779 -10.403 1.00 62.62 87 THR A N 1
ATOM 735 C CA . THR A 1 87 ? -1.198 -10.144 -10.619 1.00 62.62 87 THR A CA 1
ATOM 736 C C . THR A 1 87 ? -0.104 -11.199 -10.701 1.00 62.62 87 THR A C 1
ATOM 738 O O . THR A 1 87 ? -0.412 -12.386 -10.687 1.00 62.62 87 THR A O 1
ATOM 741 N N . ASN A 1 88 ? 1.163 -10.790 -10.794 1.00 58.25 88 ASN A N 1
ATOM 742 C CA . ASN A 1 88 ? 2.257 -11.690 -11.162 1.00 58.25 88 ASN A CA 1
ATOM 743 C C . ASN A 1 88 ? 3.443 -11.644 -10.187 1.00 58.25 88 ASN A C 1
ATOM 745 O O . ASN A 1 88 ? 4.533 -12.106 -10.517 1.00 58.25 88 ASN A O 1
ATOM 749 N N . LYS A 1 89 ? 3.261 -11.037 -9.006 1.00 65.75 89 LYS A N 1
ATOM 750 C CA . LYS A 1 89 ? 4.331 -10.853 -8.021 1.00 65.75 89 LYS A CA 1
ATOM 751 C C . LYS A 1 89 ? 3.894 -11.305 -6.635 1.00 65.75 89 LYS A C 1
ATOM 753 O O . LYS A 1 89 ? 2.953 -10.757 -6.063 1.00 65.75 89 LYS A O 1
ATOM 758 N N . GLY A 1 90 ? 4.627 -12.281 -6.104 1.00 63.34 90 GLY A N 1
ATOM 759 C CA . GLY A 1 90 ? 4.645 -12.555 -4.673 1.00 63.34 90 GLY A CA 1
ATOM 760 C C . GLY A 1 90 ? 5.190 -11.345 -3.899 1.00 63.34 90 GLY A C 1
ATOM 761 O O . GLY A 1 90 ? 5.784 -10.441 -4.497 1.00 63.34 90 GLY A O 1
ATOM 762 N N . PRO A 1 91 ? 4.958 -11.286 -2.584 1.00 66.94 91 PRO A N 1
ATOM 763 C CA . PRO A 1 91 ? 5.418 -10.177 -1.751 1.00 66.94 91 PRO A CA 1
ATOM 764 C C . PRO A 1 91 ? 6.949 -10.033 -1.729 1.00 66.94 91 PRO A C 1
ATOM 766 O O . PRO A 1 91 ? 7.675 -11.007 -1.929 1.00 66.94 91 PRO A O 1
ATOM 769 N N . GLY A 1 92 ? 7.443 -8.815 -1.492 1.00 65.81 92 GLY A N 1
ATOM 770 C CA . GLY A 1 92 ? 8.872 -8.566 -1.273 1.00 65.81 92 GLY A CA 1
ATOM 771 C C . GLY A 1 92 ? 9.342 -9.057 0.107 1.00 65.81 92 GLY A C 1
ATOM 772 O O . GLY A 1 92 ? 8.520 -9.498 0.907 1.00 65.81 92 GLY A O 1
ATOM 773 N N . PRO A 1 93 ? 10.647 -8.957 0.438 1.00 63.44 93 PRO A N 1
ATOM 774 C CA . PRO A 1 93 ? 11.176 -9.273 1.777 1.00 63.44 93 PRO A CA 1
ATOM 775 C C . PRO A 1 93 ? 10.500 -8.508 2.929 1.00 63.44 93 PRO A C 1
ATOM 777 O O . PRO A 1 93 ? 10.570 -8.924 4.083 1.00 63.44 93 PRO A O 1
ATOM 780 N N . ASP A 1 94 ? 9.840 -7.394 2.607 1.00 66.31 94 ASP A N 1
ATOM 781 C CA . ASP A 1 94 ? 9.013 -6.572 3.494 1.00 66.31 94 ASP A CA 1
ATOM 782 C C . ASP A 1 94 ? 7.629 -7.180 3.798 1.00 66.31 94 ASP A C 1
ATOM 784 O O . ASP A 1 94 ? 6.923 -6.706 4.687 1.00 66.31 94 ASP A O 1
ATOM 788 N N . GLY A 1 95 ? 7.246 -8.242 3.090 1.00 67.00 95 GLY A N 1
ATOM 789 C CA . GLY A 1 95 ? 5.959 -8.911 3.200 1.00 67.00 95 GLY A CA 1
ATOM 790 C C . GLY A 1 95 ? 4.884 -8.370 2.263 1.00 67.00 95 GLY A C 1
ATOM 791 O O . GLY A 1 95 ? 3.872 -9.041 2.043 1.00 67.00 95 GLY A O 1
ATOM 792 N N . PHE A 1 96 ? 5.036 -7.162 1.720 1.00 72.12 96 PHE A N 1
ATOM 793 C CA . PHE A 1 96 ? 3.921 -6.488 1.068 1.00 72.12 96 PHE A CA 1
ATOM 794 C C . PHE A 1 96 ? 3.795 -6.925 -0.389 1.00 72.12 96 PHE A C 1
ATOM 796 O O . PHE A 1 96 ? 4.754 -6.933 -1.159 1.00 72.12 96 PHE A O 1
ATOM 803 N N . THR A 1 97 ? 2.578 -7.288 -0.792 1.00 74.00 97 THR A N 1
ATOM 804 C CA . THR A 1 97 ? 2.266 -7.536 -2.203 1.00 74.00 97 THR A CA 1
ATOM 805 C C . THR A 1 97 ? 1.999 -6.222 -2.919 1.00 74.00 97 THR A C 1
ATOM 807 O O . THR A 1 97 ? 1.581 -5.238 -2.313 1.00 74.00 97 THR A O 1
ATOM 810 N N . MET A 1 98 ? 2.131 -6.215 -4.245 1.00 77.38 98 MET A N 1
ATOM 811 C CA . MET A 1 98 ? 1.742 -5.058 -5.064 1.00 77.38 98 MET A CA 1
ATOM 812 C C . MET A 1 98 ? 0.275 -4.637 -4.846 1.00 77.38 98 MET A C 1
ATOM 814 O O . MET A 1 98 ? -0.067 -3.467 -4.998 1.00 77.38 98 MET A O 1
ATOM 818 N N . VAL A 1 99 ? -0.588 -5.567 -4.419 1.00 78.62 99 VAL A N 1
ATOM 819 C CA . VAL A 1 99 ? -1.991 -5.290 -4.076 1.00 78.62 99 VAL A CA 1
ATOM 820 C C . VAL A 1 99 ? -2.120 -4.346 -2.875 1.00 78.62 99 VAL A C 1
ATOM 822 O O . VAL A 1 99 ? -3.032 -3.521 -2.864 1.00 78.62 99 VAL A O 1
ATOM 825 N N . PHE A 1 100 ? -1.203 -4.411 -1.903 1.00 79.88 100 PHE A N 1
ATOM 826 C CA . PHE A 1 100 ? -1.170 -3.475 -0.773 1.00 79.88 100 PHE A CA 1
ATOM 827 C C . PHE A 1 100 ? -0.984 -2.035 -1.258 1.00 79.88 100 PHE A C 1
ATOM 829 O O . PHE A 1 100 ? -1.786 -1.167 -0.933 1.00 79.88 100 PHE A O 1
ATOM 836 N N . PHE A 1 101 ? 0.008 -1.797 -2.116 1.00 81.12 101 PHE A N 1
ATOM 837 C CA . PHE A 1 101 ? 0.298 -0.464 -2.649 1.00 81.12 101 PHE A CA 1
ATOM 838 C C . PHE A 1 101 ? -0.839 0.095 -3.514 1.00 81.12 101 PHE A C 1
ATOM 840 O O . PHE A 1 101 ? -1.058 1.300 -3.529 1.00 81.12 101 PHE A O 1
ATOM 847 N N . ILE A 1 102 ? -1.607 -0.769 -4.187 1.00 83.44 102 ILE A N 1
ATOM 848 C CA . ILE A 1 102 ? -2.820 -0.360 -4.914 1.00 83.44 102 ILE A CA 1
ATOM 849 C C . ILE A 1 102 ? -3.936 0.030 -3.945 1.00 83.44 102 ILE A C 1
ATOM 851 O O . ILE A 1 102 ? -4.605 1.039 -4.152 1.00 83.44 102 ILE A O 1
ATOM 855 N N . LYS A 1 103 ? -4.162 -0.772 -2.898 1.00 82.69 103 LYS A N 1
ATOM 856 C CA . LYS A 1 103 ? -5.217 -0.521 -1.906 1.00 82.69 103 LYS A CA 1
ATOM 857 C C . LYS A 1 103 ? -4.941 0.725 -1.074 1.00 82.69 103 LYS A C 1
ATOM 859 O O . LYS A 1 103 ? -5.864 1.483 -0.803 1.00 82.69 103 LYS A O 1
ATOM 864 N N . CYS A 1 104 ? -3.683 0.946 -0.718 1.00 83.06 104 CYS A N 1
ATOM 865 C CA . CYS A 1 104 ? -3.243 2.061 0.109 1.00 83.06 104 CYS A CA 1
ATOM 866 C C . CYS A 1 104 ? -2.725 3.250 -0.716 1.00 83.06 104 CYS A C 1
ATOM 868 O O . CYS A 1 104 ? -2.108 4.144 -0.142 1.00 83.06 104 CYS A O 1
ATOM 870 N N . TRP A 1 105 ? -2.965 3.289 -2.036 1.00 86.19 105 TRP A N 1
ATOM 871 C CA . TRP A 1 105 ? -2.431 4.333 -2.920 1.00 86.19 105 TRP A CA 1
ATOM 872 C C . TRP A 1 105 ? -2.772 5.742 -2.436 1.00 86.19 105 TRP A C 1
ATOM 874 O O . TRP A 1 105 ? -1.885 6.572 -2.317 1.00 86.19 105 TRP A O 1
ATOM 884 N N . GLU A 1 106 ? -4.027 5.999 -2.065 1.00 83.38 106 GLU A N 1
ATOM 885 C CA . GLU A 1 106 ? -4.461 7.328 -1.607 1.00 83.38 106 GLU A CA 1
ATOM 886 C C . GLU A 1 106 ? -3.723 7.821 -0.356 1.00 83.38 106 GLU A C 1
ATOM 888 O O . GLU A 1 106 ? -3.566 9.026 -0.178 1.00 83.38 106 GLU A O 1
ATOM 893 N N . ILE A 1 107 ? -3.242 6.895 0.475 1.00 82.56 107 ILE A N 1
ATOM 894 C CA . ILE A 1 107 ? -2.494 7.188 1.700 1.00 82.56 107 ILE A CA 1
ATOM 895 C C . ILE A 1 107 ? -1.008 7.361 1.371 1.00 82.56 107 ILE A C 1
ATOM 897 O O . ILE A 1 107 ? -0.375 8.308 1.817 1.00 82.56 107 ILE A O 1
ATOM 901 N N . LEU A 1 108 ? -0.454 6.455 0.563 1.00 83.31 108 LEU A N 1
ATOM 902 C CA . LEU A 1 108 ? 0.986 6.362 0.320 1.00 83.31 108 LEU A CA 1
ATOM 903 C C . LEU A 1 108 ? 1.476 7.232 -0.841 1.00 83.31 108 LEU A C 1
ATOM 905 O O . LEU A 1 108 ? 2.678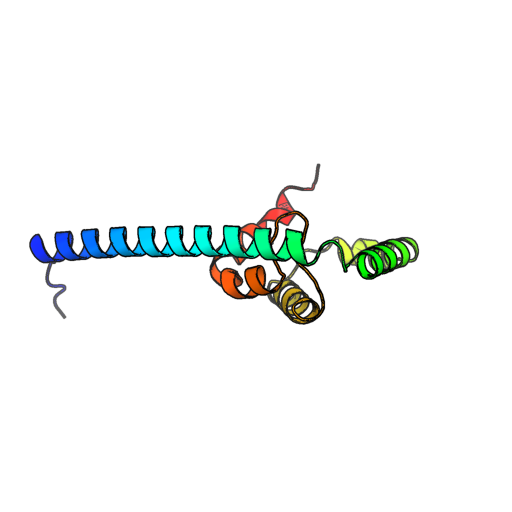 7.455 -0.960 1.00 83.31 108 LEU A O 1
ATOM 909 N N . LYS A 1 109 ? 0.589 7.705 -1.727 1.00 84.44 109 LYS A N 1
ATOM 910 C CA . LYS A 1 109 ? 0.987 8.378 -2.973 1.00 84.44 109 LYS A CA 1
ATOM 911 C C . LYS A 1 109 ? 1.854 9.601 -2.723 1.00 84.44 109 LYS A C 1
ATOM 913 O O . LYS A 1 109 ? 2.801 9.812 -3.464 1.00 84.44 109 LYS A O 1
ATOM 918 N N . GLN A 1 110 ? 1.586 10.383 -1.679 1.00 82.75 110 GLN A N 1
ATOM 919 C CA . GLN A 1 110 ? 2.395 11.567 -1.386 1.00 82.75 110 GLN A CA 1
ATOM 920 C C . GLN A 1 110 ? 3.832 11.164 -1.039 1.00 82.75 110 GLN A C 1
ATOM 922 O O . GLN A 1 110 ? 4.764 11.619 -1.695 1.00 82.75 110 GLN A O 1
ATOM 927 N N . ASP A 1 111 ? 4.006 10.229 -0.106 1.00 85.00 111 ASP A N 1
ATOM 928 C CA . ASP A 1 111 ? 5.325 9.742 0.302 1.00 85.00 111 ASP A CA 1
ATOM 929 C C . ASP A 1 111 ? 6.072 9.046 -0.846 1.00 85.00 111 ASP A C 1
ATOM 931 O O . ASP A 1 111 ? 7.264 9.276 -1.050 1.00 85.00 111 ASP A O 1
ATOM 935 N N . ILE A 1 112 ? 5.371 8.237 -1.649 1.00 84.25 112 ILE A N 1
ATOM 936 C CA . ILE A 1 112 ? 5.941 7.531 -2.807 1.00 84.25 112 ILE A CA 1
ATOM 937 C C . ILE A 1 112 ? 6.406 8.518 -3.883 1.00 84.25 112 ILE A C 1
ATOM 939 O O . ILE A 1 112 ? 7.500 8.363 -4.429 1.00 84.25 112 ILE A O 1
ATOM 943 N N . MET A 1 113 ? 5.602 9.539 -4.184 1.00 84.94 113 MET A N 1
ATOM 944 C CA . MET A 1 113 ? 5.952 10.553 -5.181 1.00 84.94 113 MET A CA 1
ATOM 945 C C . MET A 1 113 ? 7.075 11.481 -4.683 1.00 84.94 113 MET A C 1
ATOM 947 O O . MET A 1 113 ? 7.855 11.981 -5.494 1.00 84.94 113 MET A O 1
ATOM 951 N N . LEU A 1 114 ? 7.215 11.662 -3.362 1.00 80.44 114 LEU A N 1
ATOM 952 C CA . LEU A 1 114 ? 8.292 12.437 -2.734 1.00 80.44 114 LEU A CA 1
ATOM 953 C C . LEU A 1 114 ? 9.614 11.665 -2.601 1.00 80.44 114 LEU A C 1
ATOM 955 O O . LEU A 1 114 ? 10.678 12.273 -2.699 1.00 80.44 114 LEU A O 1
ATOM 959 N N . ALA A 1 115 ? 9.581 10.338 -2.433 1.00 73.12 115 ALA A N 1
ATOM 960 C CA . ALA A 1 115 ? 10.764 9.512 -2.155 1.00 73.12 115 ALA A CA 1
ATOM 961 C C . ALA A 1 115 ? 11.891 9.626 -3.202 1.00 73.12 115 ALA A C 1
ATOM 963 O O . ALA A 1 115 ? 13.056 9.359 -2.906 1.00 73.12 115 ALA A O 1
ATOM 964 N N . ARG A 1 116 ? 11.580 10.061 -4.428 1.00 61.16 116 ARG A N 1
ATOM 965 C CA . ARG A 1 116 ? 12.579 10.271 -5.484 1.00 61.16 116 ARG A CA 1
ATOM 966 C C . ARG A 1 116 ? 13.369 11.581 -5.336 1.00 61.16 116 ARG A C 1
ATOM 968 O O . ARG A 1 116 ? 14.443 11.711 -5.919 1.00 61.16 116 ARG A O 1
ATOM 975 N N . GLN A 1 117 ? 12.888 12.552 -4.559 1.00 51.09 117 GLN A N 1
ATOM 976 C CA . GLN A 1 117 ? 13.607 13.817 -4.347 1.00 51.09 117 GLN A CA 1
ATOM 977 C C . GLN A 1 117 ? 14.815 13.667 -3.409 1.00 51.09 117 GLN A C 1
ATOM 979 O O . GLN A 1 117 ? 15.702 14.516 -3.422 1.00 51.09 117 GLN A O 1
ATOM 984 N N . THR A 1 118 ? 14.912 12.562 -2.669 1.00 45.31 118 THR A N 1
ATOM 985 C CA . THR A 1 118 ? 15.927 12.344 -1.626 1.00 45.31 118 THR A CA 1
ATOM 986 C C . THR A 1 118 ? 17.140 11.515 -2.065 1.00 45.31 118 THR A C 1
ATOM 988 O O . THR A 1 118 ? 18.054 11.328 -1.269 1.00 45.31 118 THR A O 1
ATOM 991 N N . GLN A 1 119 ? 17.186 11.022 -3.310 1.00 42.09 119 GLN A N 1
ATOM 992 C CA . GLN A 1 119 ? 18.268 10.150 -3.809 1.00 42.09 119 GLN A CA 1
ATOM 993 C C . GLN A 1 119 ? 19.259 10.823 -4.778 1.00 42.09 119 GLN A C 1
ATOM 995 O O . GLN A 1 119 ? 20.097 10.144 -5.364 1.00 42.09 119 GLN A O 1
ATOM 1000 N N . LYS A 1 120 ? 19.214 12.155 -4.922 1.00 39.53 120 LYS A N 1
ATOM 1001 C CA . LYS A 1 120 ? 20.344 12.920 -5.475 1.00 39.53 120 LYS A CA 1
ATOM 1002 C C . LYS A 1 120 ? 21.356 13.196 -4.356 1.00 39.53 120 LYS A C 1
ATOM 1004 O O . LYS A 1 120 ? 21.318 14.268 -3.758 1.00 39.53 120 LYS A O 1
ATOM 1009 N N . VAL A 1 121 ? 22.226 12.227 -4.069 1.00 38.53 121 VAL A N 1
ATOM 1010 C CA . VAL A 1 121 ? 23.498 12.438 -3.353 1.00 38.53 121 VAL A CA 1
ATOM 1011 C C . VAL A 1 121 ? 24.610 11.818 -4.178 1.00 38.53 121 VAL A C 1
ATOM 1013 O O . VAL A 1 121 ? 24.422 10.657 -4.603 1.00 38.53 121 VAL A O 1
#

Foldseek 3Di:
DDPDDDDPVRVVVVVVVVVVVVVVVVVVVVVLQVQLQVQCVVPPCPPPVVVVVVVVVVVPDDPVSVVVVVDADDLVRVLVVLVVQQPPDGHDNSSDGSVVCNVCVVPCVVVVSCVSVPPPD

Radius of gyration: 21.1 Å; chains: 1; bounding box: 52×49×49 Å